Protein AF-A0A958NIM9-F1 (afdb_monomer)

Structure (mmCIF, N/CA/C/O backbone):
data_AF-A0A958NIM9-F1
#
_entry.id   AF-A0A958NIM9-F1
#
loop_
_atom_site.group_PDB
_atom_site.id
_atom_site.type_symbol
_atom_site.label_atom_id
_atom_site.label_alt_id
_atom_site.label_comp_id
_atom_site.label_asym_id
_atom_site.label_entity_id
_atom_site.label_seq_id
_atom_site.pdbx_PDB_ins_code
_atom_site.Cartn_x
_atom_site.Cartn_y
_atom_site.Cartn_z
_atom_site.occupancy
_atom_site.B_iso_or_equiv
_atom_site.auth_seq_id
_atom_site.auth_comp_id
_atom_site.auth_asym_id
_atom_site.auth_atom_id
_atom_site.pdbx_PDB_model_num
ATOM 1 N N . LEU A 1 1 ? 22.869 5.724 -4.498 1.00 51.84 1 LEU A N 1
ATOM 2 C CA . LEU A 1 1 ? 21.400 5.532 -4.401 1.00 51.84 1 LEU A CA 1
ATOM 3 C C . LEU A 1 1 ? 20.891 4.402 -5.310 1.00 51.84 1 LEU A C 1
ATOM 5 O O . LEU A 1 1 ? 20.000 3.691 -4.871 1.00 51.84 1 LEU A O 1
ATOM 9 N N . GLU A 1 2 ? 21.502 4.141 -6.477 1.00 41.25 2 GLU A N 1
ATOM 10 C CA . GLU A 1 2 ? 21.162 2.993 -7.358 1.00 41.25 2 GLU A CA 1
ATOM 11 C C . GLU A 1 2 ? 21.352 1.601 -6.729 1.00 41.25 2 GLU A C 1
ATOM 13 O O . GLU A 1 2 ? 20.559 0.705 -6.970 1.00 41.25 2 GLU A O 1
ATOM 18 N N . LYS A 1 3 ? 22.343 1.402 -5.852 1.00 47.78 3 LYS A N 1
ATOM 19 C CA . LYS A 1 3 ? 22.680 0.065 -5.314 1.00 47.78 3 LYS A CA 1
ATOM 20 C C . LYS A 1 3 ? 21.637 -0.597 -4.392 1.00 47.78 3 LYS A C 1
ATOM 22 O O . LYS A 1 3 ? 21.876 -1.714 -3.949 1.00 47.78 3 LYS A O 1
ATOM 27 N N . ARG A 1 4 ? 20.529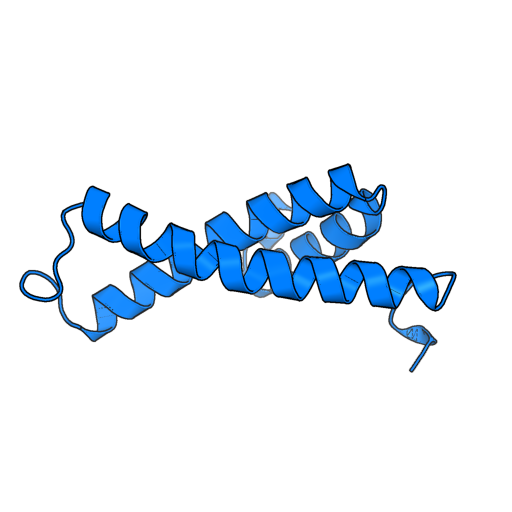 0.070 -4.032 1.00 54.53 4 ARG A N 1
ATOM 28 C CA . ARG A 1 4 ? 19.513 -0.493 -3.109 1.00 54.53 4 ARG A CA 1
ATOM 29 C C . ARG A 1 4 ? 18.241 -1.001 -3.788 1.00 54.53 4 ARG A C 1
ATOM 31 O O . ARG A 1 4 ? 17.450 -1.657 -3.114 1.00 54.53 4 ARG A O 1
ATOM 38 N N . TRP A 1 5 ? 18.042 -0.696 -5.065 1.00 55.44 5 TRP A N 1
ATOM 39 C CA . TRP A 1 5 ? 16.840 -1.063 -5.804 1.00 55.44 5 TRP A CA 1
ATOM 40 C C . TRP A 1 5 ? 17.285 -1.763 -7.086 1.00 55.44 5 TRP A C 1
ATOM 42 O O . TRP A 1 5 ? 17.958 -1.147 -7.904 1.00 55.44 5 TRP A O 1
ATOM 52 N N . GLU A 1 6 ? 16.941 -3.043 -7.253 1.00 55.75 6 GLU A N 1
ATOM 53 C CA . GLU A 1 6 ? 17.205 -3.817 -8.480 1.00 55.75 6 GLU A CA 1
ATOM 54 C C . GLU A 1 6 ? 16.275 -3.368 -9.622 1.00 55.75 6 GLU A C 1
ATOM 56 O O . GLU A 1 6 ? 15.515 -4.153 -10.180 1.00 55.75 6 GLU A O 1
ATOM 61 N N . LEU A 1 7 ? 16.270 -2.073 -9.934 1.00 60.09 7 LEU A N 1
ATOM 62 C CA . LEU A 1 7 ? 15.505 -1.505 -11.038 1.00 60.09 7 LEU A CA 1
ATOM 63 C C . LEU A 1 7 ? 16.487 -1.188 -12.158 1.00 60.09 7 LEU A C 1
ATOM 65 O O . LEU A 1 7 ? 17.426 -0.412 -11.980 1.00 60.09 7 LEU A O 1
ATOM 69 N N . LYS A 1 8 ? 16.290 -1.839 -13.301 1.00 59.28 8 LYS A N 1
ATOM 70 C CA . LYS A 1 8 ? 17.222 -1.850 -14.430 1.00 59.28 8 LYS A CA 1
ATOM 71 C C . LYS A 1 8 ? 17.157 -0.533 -15.213 1.00 59.28 8 LYS A C 1
ATOM 73 O O . LYS A 1 8 ? 18.142 -0.153 -15.842 1.00 59.28 8 LYS A O 1
ATOM 78 N N . TYR A 1 9 ? 16.029 0.186 -15.142 1.00 69.19 9 TYR A N 1
ATOM 79 C CA . TYR A 1 9 ? 15.809 1.446 -15.860 1.00 69.19 9 TYR A CA 1
ATOM 80 C C . TYR A 1 9 ? 15.057 2.514 -15.047 1.00 69.19 9 TYR A C 1
ATOM 82 O O . TYR A 1 9 ? 14.129 2.231 -14.290 1.00 69.19 9 TYR A O 1
ATOM 90 N N . ARG A 1 10 ? 15.366 3.796 -15.301 1.00 73.75 10 ARG A N 1
ATOM 91 C CA . ARG A 1 10 ? 14.694 4.962 -14.679 1.00 73.75 10 ARG A CA 1
ATOM 92 C C . ARG A 1 10 ? 13.173 4.995 -14.911 1.00 73.75 10 ARG A C 1
ATOM 94 O O . ARG A 1 10 ? 12.435 5.461 -14.049 1.00 73.75 10 ARG A O 1
ATOM 101 N N . TRP A 1 11 ? 12.698 4.448 -16.030 1.00 72.50 11 TRP A N 1
ATOM 102 C CA . TRP A 1 11 ? 11.270 4.319 -16.351 1.00 72.50 11 TRP A CA 1
ATOM 103 C C . TRP A 1 11 ? 10.527 3.304 -15.469 1.00 72.50 11 TRP A C 1
ATOM 105 O O . TRP A 1 11 ? 9.314 3.405 -15.290 1.00 72.50 11 TRP A O 1
ATOM 115 N N . GLU A 1 12 ? 11.228 2.326 -14.892 1.00 76.44 12 GLU A N 1
ATOM 116 C CA . GLU A 1 12 ? 10.638 1.375 -13.942 1.00 76.44 12 GLU A CA 1
ATOM 117 C C . GLU A 1 12 ? 10.353 2.050 -12.602 1.00 76.44 12 GLU A C 1
ATOM 119 O O . GLU A 1 12 ? 9.277 1.854 -12.045 1.00 76.44 12 GLU A O 1
ATOM 124 N N . MET A 1 13 ? 11.244 2.937 -12.143 1.00 80.25 13 MET A N 1
ATOM 125 C CA . MET A 1 13 ? 11.011 3.736 -10.935 1.00 80.25 13 MET A CA 1
ATOM 126 C C . MET A 1 13 ? 9.749 4.597 -11.043 1.00 80.25 13 MET A C 1
ATOM 128 O O . MET A 1 13 ? 8.957 4.624 -10.107 1.00 80.25 13 MET A O 1
ATOM 132 N N . ILE A 1 14 ? 9.523 5.264 -12.181 1.00 84.88 14 ILE A N 1
ATOM 133 C CA . ILE A 1 14 ? 8.328 6.103 -12.380 1.00 84.88 14 ILE A CA 1
ATOM 134 C C . ILE A 1 14 ? 7.052 5.260 -12.271 1.00 84.88 14 ILE A C 1
ATOM 136 O O . ILE A 1 14 ? 6.130 5.633 -11.549 1.00 84.88 14 ILE A O 1
ATOM 140 N N . ARG A 1 15 ? 7.016 4.090 -12.924 1.00 83.81 15 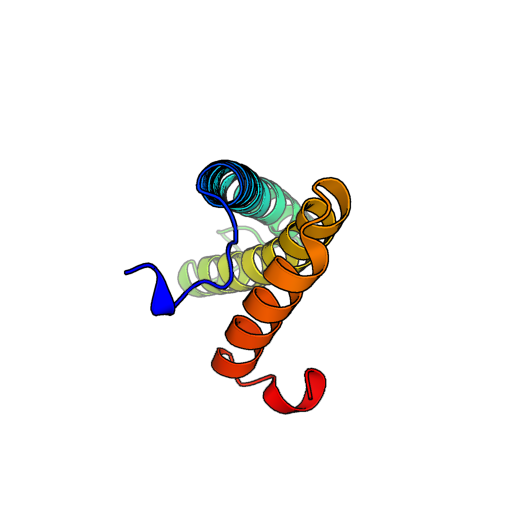ARG A N 1
ATOM 141 C CA . ARG A 1 15 ? 5.881 3.156 -12.821 1.00 83.81 15 ARG A CA 1
ATOM 142 C C . ARG A 1 15 ? 5.648 2.708 -11.382 1.00 83.81 15 ARG A C 1
ATOM 144 O O . ARG A 1 15 ? 4.513 2.721 -10.918 1.00 83.81 15 ARG A O 1
ATOM 151 N N . VAL A 1 16 ? 6.719 2.370 -10.667 1.00 85.12 16 VAL A N 1
ATOM 152 C CA . VAL A 1 16 ? 6.647 1.967 -9.260 1.00 85.12 16 VAL A CA 1
ATOM 153 C C . VAL A 1 16 ? 6.066 3.082 -8.387 1.00 85.12 16 VAL A C 1
ATOM 155 O O . VAL A 1 16 ? 5.180 2.819 -7.578 1.00 85.12 16 VAL A O 1
ATOM 158 N N . PHE A 1 17 ? 6.493 4.332 -8.578 1.00 87.69 17 PHE A N 1
ATOM 159 C CA . PHE A 1 17 ? 5.940 5.468 -7.837 1.00 87.69 17 PHE A CA 1
ATOM 160 C C . PHE A 1 17 ? 4.461 5.715 -8.138 1.00 87.69 17 PHE A C 1
ATOM 162 O O . PHE A 1 17 ? 3.698 5.979 -7.210 1.00 87.69 17 PHE A O 1
ATOM 169 N N . ILE A 1 18 ? 4.038 5.583 -9.398 1.00 89.19 18 ILE A N 1
ATOM 170 C CA . ILE A 1 18 ? 2.621 5.689 -9.774 1.00 89.19 18 ILE A CA 1
ATOM 171 C C . ILE A 1 18 ? 1.808 4.595 -9.076 1.00 89.19 18 ILE A C 1
ATOM 173 O O . ILE A 1 18 ? 0.789 4.893 -8.456 1.00 89.19 18 ILE A O 1
ATOM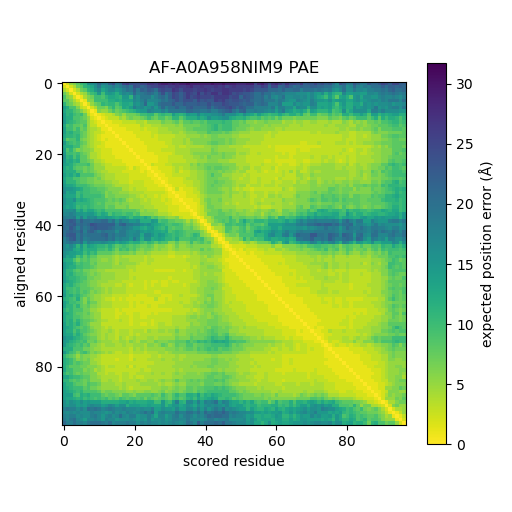 177 N N . VAL A 1 19 ? 2.282 3.345 -9.105 1.00 89.44 19 VAL A N 1
ATOM 178 C CA . VAL A 1 19 ? 1.632 2.235 -8.394 1.00 89.44 19 VAL A CA 1
ATOM 179 C C . VAL A 1 19 ? 1.545 2.529 -6.900 1.00 89.44 19 VAL A C 1
ATOM 181 O O . VAL A 1 19 ? 0.485 2.340 -6.309 1.00 89.44 19 VAL A O 1
ATOM 184 N N . PHE A 1 20 ? 2.604 3.048 -6.278 1.00 90.00 20 PHE A N 1
ATOM 185 C CA . PHE A 1 20 ? 2.573 3.402 -4.859 1.00 90.00 20 PHE A CA 1
ATOM 186 C C . PHE A 1 20 ? 1.582 4.520 -4.537 1.00 90.00 20 PHE A C 1
ATOM 188 O O . PHE A 1 20 ? 0.874 4.425 -3.534 1.00 90.00 20 PHE A O 1
ATOM 195 N N . ALA A 1 21 ? 1.486 5.542 -5.386 1.00 91.25 21 ALA A N 1
ATOM 196 C CA . ALA A 1 21 ? 0.506 6.609 -5.218 1.00 91.25 21 ALA A CA 1
ATOM 197 C C . ALA A 1 21 ? -0.928 6.062 -5.315 1.00 91.25 21 ALA A C 1
ATOM 199 O O . ALA A 1 21 ? -1.744 6.297 -4.425 1.00 91.25 21 ALA A O 1
ATOM 200 N N . VAL A 1 22 ? -1.214 5.255 -6.343 1.00 91.06 22 VAL A N 1
ATOM 201 C CA . VAL A 1 22 ? -2.547 4.670 -6.560 1.00 91.06 22 VAL A CA 1
ATOM 202 C C . VAL A 1 22 ? -2.921 3.698 -5.440 1.00 91.06 22 VAL A C 1
ATOM 204 O O . VAL A 1 22 ? -4.017 3.792 -4.889 1.00 91.06 22 VAL A O 1
ATOM 207 N N . THR A 1 23 ? -2.022 2.787 -5.064 1.00 90.75 23 THR A N 1
ATOM 208 C CA . THR A 1 23 ? -2.276 1.798 -4.002 1.00 90.75 23 THR A CA 1
ATOM 209 C C . THR A 1 23 ? -2.425 2.445 -2.629 1.00 90.75 23 THR A C 1
ATOM 211 O O . THR A 1 23 ? -3.314 2.051 -1.876 1.00 90.75 23 THR A O 1
ATOM 214 N N . GLY A 1 24 ? -1.626 3.472 -2.321 1.00 87.19 24 GLY A N 1
ATOM 215 C CA . GLY A 1 24 ? -1.721 4.230 -1.072 1.00 87.19 24 GLY A CA 1
ATOM 216 C C . GLY A 1 24 ? -3.033 5.006 -0.939 1.00 87.19 24 GLY A C 1
ATOM 217 O O . GLY A 1 24 ? -3.669 4.970 0.112 1.00 87.19 24 GLY A O 1
ATOM 218 N N . SER A 1 25 ? -3.490 5.669 -2.005 1.00 89.69 25 SER A N 1
ATOM 219 C CA . SER A 1 25 ? -4.792 6.349 -1.991 1.00 89.69 25 SER A CA 1
ATOM 220 C C . SER A 1 25 ? -5.961 5.358 -1.946 1.00 89.69 25 SER A C 1
ATOM 222 O O . SER A 1 25 ? -6.930 5.574 -1.216 1.00 89.69 25 SER A O 1
ATOM 224 N N . SER A 1 26 ? -5.859 4.249 -2.683 1.00 90.69 26 SER A N 1
ATOM 225 C CA . SER A 1 26 ? -6.922 3.239 -2.768 1.00 90.69 26 SER A CA 1
ATOM 226 C C . SER A 1 26 ? -7.125 2.490 -1.451 1.00 90.69 26 SER A C 1
ATOM 228 O O . SER A 1 26 ? -8.266 2.249 -1.061 1.00 90.69 26 SER A O 1
ATOM 230 N N . SER A 1 27 ? -6.054 2.168 -0.717 1.00 88.31 27 SER A N 1
ATOM 231 C CA . SER A 1 27 ? -6.168 1.462 0.568 1.00 88.31 27 SER A CA 1
ATOM 232 C C . SER A 1 27 ? -6.934 2.276 1.618 1.00 88.31 27 SER A C 1
ATOM 234 O O . SER A 1 27 ? -7.763 1.728 2.345 1.00 88.31 27 SER A O 1
ATOM 236 N N . LEU A 1 28 ? -6.742 3.599 1.647 1.00 86.81 28 LEU A N 1
ATOM 237 C CA . LEU A 1 28 ? -7.499 4.508 2.516 1.00 86.81 28 LEU A CA 1
ATOM 238 C C . LEU A 1 28 ? -8.971 4.610 2.104 1.00 86.81 28 LEU A C 1
ATOM 240 O O . LEU A 1 28 ? -9.851 4.687 2.968 1.00 86.81 28 LEU A O 1
ATOM 244 N N . TYR A 1 29 ? -9.236 4.610 0.795 1.00 88.44 29 TYR A N 1
ATOM 245 C CA . TYR A 1 29 ? -10.595 4.647 0.262 1.00 88.44 29 TYR A CA 1
ATOM 246 C C . TYR A 1 29 ? -11.368 3.367 0.593 1.00 88.44 29 TYR A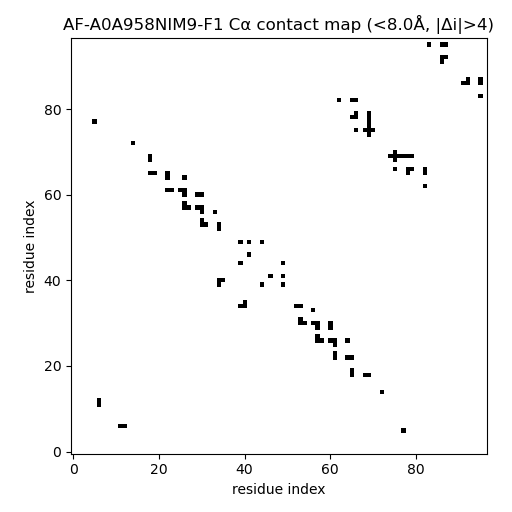 C 1
ATOM 248 O O . TYR A 1 29 ? -12.542 3.454 0.936 1.00 88.44 29 TYR A O 1
ATOM 256 N N . ILE A 1 30 ? -10.706 2.204 0.574 1.00 86.62 30 ILE A N 1
ATOM 257 C CA . ILE A 1 30 ? -11.295 0.902 0.932 1.00 86.62 30 ILE A CA 1
ATOM 258 C C . ILE A 1 30 ? -11.421 0.728 2.454 1.00 86.62 30 ILE A C 1
ATOM 260 O O . ILE A 1 30 ? -12.399 0.156 2.930 1.00 86.62 30 ILE A O 1
ATOM 264 N N . GLY A 1 31 ? -10.491 1.259 3.252 1.00 84.62 31 GLY A N 1
ATOM 265 C CA . GLY A 1 31 ? -10.538 1.098 4.710 1.00 84.62 31 GLY A CA 1
ATOM 266 C C . GLY A 1 31 ? -11.814 1.664 5.350 1.00 84.62 31 GLY A C 1
ATOM 267 O O . GLY A 1 31 ? -12.363 1.074 6.279 1.00 84.62 31 GLY A O 1
ATOM 268 N N . ARG A 1 32 ? -12.337 2.786 4.837 1.00 82.81 32 ARG A N 1
ATOM 269 C CA . ARG A 1 32 ? -13.534 3.452 5.387 1.00 82.81 32 ARG A CA 1
ATOM 270 C C . ARG A 1 32 ? -14.820 2.625 5.232 1.00 82.81 32 ARG A C 1
ATOM 272 O O . ARG A 1 32 ? -15.500 2.432 6.241 1.00 82.81 32 ARG A O 1
ATOM 279 N N . PRO A 1 33 ? -15.188 2.139 4.029 1.00 84.44 33 PRO A N 1
ATOM 280 C CA . PRO A 1 33 ? -16.363 1.298 3.863 1.00 84.44 33 PRO A CA 1
ATOM 281 C C . PRO A 1 33 ? -16.222 -0.029 4.606 1.00 84.44 33 PRO A C 1
ATOM 283 O O . PRO A 1 33 ? -17.208 -0.466 5.181 1.00 84.44 33 PRO A O 1
ATOM 286 N N . ILE A 1 34 ? -15.028 -0.629 4.689 1.00 83.19 34 ILE A N 1
ATOM 287 C CA . ILE A 1 34 ? -14.837 -1.887 5.431 1.00 83.19 34 ILE A CA 1
ATOM 288 C C . ILE A 1 34 ? -15.167 -1.713 6.918 1.00 83.19 34 ILE A C 1
ATOM 290 O O . ILE A 1 34 ? -15.913 -2.510 7.474 1.00 83.19 34 ILE A O 1
ATOM 294 N N . ILE A 1 35 ? -14.682 -0.652 7.568 1.00 82.69 35 ILE A N 1
ATOM 295 C CA . ILE A 1 35 ? -14.998 -0.406 8.987 1.00 82.69 35 ILE A CA 1
ATOM 296 C C . ILE A 1 35 ? -16.483 -0.134 9.195 1.00 82.69 35 ILE A C 1
ATOM 298 O O . ILE A 1 35 ? -17.077 -0.621 10.156 1.00 82.69 35 ILE A O 1
ATOM 302 N N . LYS A 1 36 ? -17.096 0.610 8.269 1.00 81.81 36 LYS A N 1
ATOM 303 C CA . LYS A 1 36 ? -18.537 0.855 8.297 1.00 81.81 36 LYS A CA 1
ATOM 304 C C . LYS A 1 36 ? -19.332 -0.448 8.127 1.00 81.81 36 LYS A C 1
ATOM 306 O O . LYS A 1 36 ? -20.327 -0.627 8.818 1.00 81.81 36 LYS A O 1
ATOM 311 N N . LEU A 1 37 ? -18.884 -1.355 7.253 1.00 80.44 37 LEU A N 1
ATOM 312 C CA . LEU A 1 37 ? -19.476 -2.684 7.050 1.00 80.44 37 LEU A CA 1
ATOM 313 C C . LEU A 1 37 ? -19.321 -3.583 8.280 1.00 80.44 37 LEU A C 1
ATOM 315 O O . LEU A 1 37 ? -20.234 -4.336 8.595 1.00 80.44 37 LEU A O 1
ATOM 319 N N . LEU A 1 38 ? -18.211 -3.462 9.010 1.00 78.25 38 LEU A N 1
ATOM 320 C CA . LEU A 1 38 ? -18.005 -4.141 10.293 1.00 78.25 38 LEU A CA 1
ATOM 321 C C . LEU A 1 38 ? -18.894 -3.582 11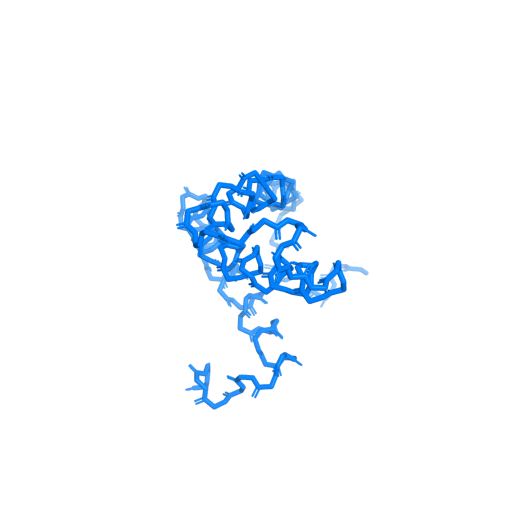.422 1.00 78.25 38 LEU A C 1
ATOM 323 O O . LEU A 1 38 ? -18.805 -4.054 12.551 1.00 78.25 38 LEU A O 1
ATOM 327 N N . GLY A 1 39 ? -19.734 -2.574 11.151 1.00 70.38 39 GLY A N 1
ATOM 328 C CA . GLY A 1 39 ? -20.622 -1.961 12.143 1.00 70.38 39 GLY A CA 1
ATOM 329 C C . GLY A 1 39 ? -19.888 -1.103 13.177 1.00 70.38 39 GLY A C 1
ATOM 330 O O . GLY A 1 39 ? -20.470 -0.701 14.183 1.00 70.38 39 GLY A O 1
ATOM 331 N N . ILE A 1 40 ? -18.609 -0.804 12.940 1.00 69.25 40 ILE A N 1
ATOM 332 C CA . ILE A 1 40 ? -17.769 -0.036 13.853 1.00 69.25 40 ILE A CA 1
ATOM 333 C C . ILE A 1 40 ? -17.994 1.455 13.580 1.00 69.25 40 ILE A C 1
ATOM 335 O O . ILE A 1 40 ? -17.477 2.031 12.620 1.00 69.25 40 ILE A O 1
ATOM 339 N N . THR A 1 41 ? -18.778 2.102 14.436 1.00 65.25 41 THR A N 1
ATOM 340 C CA . THR A 1 41 ? -18.936 3.560 14.450 1.00 65.25 41 THR A CA 1
ATOM 341 C C . THR A 1 41 ? -17.977 4.191 15.458 1.00 65.25 41 THR A C 1
ATOM 343 O O . THR A 1 41 ? -17.615 3.576 16.461 1.00 65.25 41 THR A O 1
ATOM 346 N N . LYS A 1 42 ? -17.581 5.450 15.220 1.00 62.22 42 LYS A N 1
ATOM 347 C CA . LYS A 1 42 ? -16.753 6.240 16.158 1.00 62.22 42 LYS A CA 1
ATOM 348 C C . LYS A 1 42 ? -17.389 6.405 17.547 1.00 62.22 42 LYS A C 1
ATOM 350 O O . LYS A 1 42 ? -16.715 6.824 18.475 1.00 62.22 42 LYS A O 1
ATOM 355 N N . GLU A 1 43 ? -18.681 6.116 17.650 1.00 64.38 43 GLU A N 1
ATOM 356 C CA . GLU A 1 43 ? -19.496 6.228 18.858 1.00 64.38 43 GLU A CA 1
ATOM 357 C C . GLU A 1 43 ? -19.470 4.942 19.696 1.00 64.38 43 GLU A C 1
ATOM 359 O O . GLU A 1 43 ? -19.523 5.016 20.917 1.00 64.38 43 GLU A O 1
ATOM 364 N N . ASN A 1 44 ? -19.332 3.770 19.062 1.00 66.38 44 ASN A N 1
ATOM 365 C CA . ASN A 1 44 ? -19.323 2.470 19.748 1.00 66.38 44 ASN A CA 1
ATOM 366 C C . ASN A 1 44 ? -17.921 2.001 20.160 1.00 66.38 44 ASN A C 1
ATOM 368 O O . ASN A 1 44 ? -17.780 1.057 20.934 1.00 66.38 44 ASN A O 1
ATOM 372 N N . LEU A 1 45 ? -16.873 2.623 19.622 1.00 71.25 45 LEU A N 1
ATOM 373 C CA . LEU A 1 45 ? -15.493 2.194 19.807 1.00 71.25 45 LEU A CA 1
ATOM 374 C C . LEU A 1 45 ? -14.608 3.377 20.170 1.00 71.25 45 LEU A C 1
ATOM 376 O O . LEU A 1 45 ? -14.743 4.461 19.606 1.00 71.25 45 LEU A O 1
ATOM 380 N N . ASN A 1 46 ? -13.668 3.152 21.095 1.00 80.38 46 ASN A N 1
ATOM 381 C CA . ASN A 1 46 ? -12.693 4.167 21.481 1.00 80.38 46 ASN A CA 1
ATOM 382 C C . ASN A 1 46 ? -12.009 4.726 20.212 1.00 80.38 46 ASN A C 1
ATOM 384 O O . ASN A 1 46 ? -11.531 3.927 19.395 1.00 80.38 46 ASN A O 1
ATOM 388 N N . PRO A 1 47 ? -11.927 6.060 20.034 1.00 81.81 47 PRO A N 1
ATOM 389 C CA . PRO A 1 47 ? -11.338 6.678 18.847 1.00 81.81 47 PRO A CA 1
ATOM 390 C C . PRO A 1 47 ? -9.946 6.142 18.496 1.00 81.81 47 PRO A C 1
ATOM 392 O O . PRO A 1 47 ? -9.611 6.015 17.319 1.00 81.81 47 PRO A O 1
ATOM 395 N N . ILE A 1 48 ? -9.152 5.779 19.505 1.00 84.31 48 ILE A N 1
ATOM 396 C CA . ILE A 1 48 ? -7.822 5.192 19.319 1.00 84.31 48 ILE A CA 1
ATOM 397 C C . ILE A 1 48 ? -7.936 3.805 18.675 1.00 84.31 48 ILE A C 1
ATOM 399 O O . ILE A 1 48 ? -7.260 3.526 17.686 1.00 84.31 48 ILE A O 1
ATOM 403 N N . LEU A 1 49 ? -8.823 2.947 19.188 1.00 84.56 49 LEU A N 1
ATOM 404 C CA . LEU A 1 49 ? -8.997 1.587 18.674 1.00 84.56 49 LEU A CA 1
ATOM 405 C C . LEU A 1 49 ? -9.545 1.597 17.240 1.00 84.56 49 LEU A C 1
ATOM 407 O O . LEU A 1 49 ? -9.085 0.822 16.404 1.00 84.56 49 LEU A O 1
ATOM 411 N N . TYR A 1 50 ? -10.467 2.520 16.938 1.00 85.56 50 TYR A N 1
ATOM 412 C CA . TYR A 1 50 ? -10.972 2.754 15.582 1.00 85.56 50 TYR A CA 1
ATOM 413 C C . TYR A 1 50 ? -9.829 3.031 14.596 1.00 85.56 50 TYR A C 1
ATOM 415 O O . TYR A 1 50 ? -9.755 2.418 13.529 1.00 85.56 50 TYR A O 1
ATOM 423 N N . TRP A 1 51 ? -8.917 3.940 14.954 1.00 85.81 51 TRP A N 1
ATOM 424 C CA . TRP A 1 51 ? -7.785 4.295 14.098 1.00 85.81 51 TRP A CA 1
ATOM 425 C C . TRP A 1 51 ? -6.792 3.142 13.933 1.00 85.81 51 TRP A C 1
ATOM 427 O O . TRP A 1 51 ? -6.309 2.922 12.823 1.00 85.81 51 TRP A O 1
ATOM 437 N N . VAL A 1 52 ? -6.530 2.372 14.993 1.00 88.38 52 VAL A N 1
ATOM 438 C CA . VAL A 1 52 ? -5.675 1.175 14.919 1.00 88.38 52 VAL A CA 1
ATOM 439 C C . VAL A 1 52 ? -6.270 0.139 13.960 1.00 88.38 52 VAL A C 1
ATOM 441 O O . VAL A 1 52 ? -5.576 -0.316 13.052 1.00 88.38 52 VAL A O 1
ATOM 444 N N . LEU A 1 53 ? -7.561 -0.179 14.096 1.00 87.00 53 LEU A N 1
ATOM 445 C CA . LEU A 1 53 ? -8.273 -1.082 13.183 1.00 87.00 53 LEU A CA 1
ATOM 446 C C . LEU A 1 53 ? -8.246 -0.575 11.738 1.00 87.00 53 LEU A C 1
ATOM 448 O O . LEU A 1 53 ? -7.979 -1.355 10.826 1.00 87.00 53 LEU A O 1
ATOM 452 N N . PHE A 1 54 ? -8.455 0.726 11.523 1.00 87.44 54 PHE A N 1
ATOM 453 C CA . PHE A 1 54 ? -8.380 1.330 10.193 1.00 87.44 54 PHE A CA 1
ATOM 454 C C . PHE A 1 54 ? -7.018 1.176 9.541 1.00 87.44 54 PHE A C 1
ATOM 456 O O . PHE A 1 54 ? -6.944 0.810 8.367 1.00 87.44 54 PHE A O 1
ATOM 463 N N . ILE A 1 55 ? -5.948 1.404 10.297 1.00 88.12 55 ILE A N 1
ATOM 464 C CA . ILE A 1 55 ? -4.589 1.241 9.790 1.00 88.12 55 ILE A CA 1
ATOM 465 C C . ILE A 1 55 ? -4.306 -0.233 9.486 1.00 88.12 55 ILE A C 1
ATOM 467 O O . ILE A 1 55 ? -3.775 -0.523 8.419 1.00 88.12 55 ILE A O 1
ATOM 471 N N . ILE A 1 56 ? -4.695 -1.165 10.363 1.00 88.69 56 ILE A N 1
ATOM 472 C CA . ILE A 1 56 ? -4.477 -2.607 10.150 1.00 88.69 56 ILE A CA 1
ATOM 473 C C . ILE A 1 56 ? -5.222 -3.092 8.902 1.00 88.69 56 ILE A C 1
ATOM 475 O O . ILE A 1 56 ? -4.621 -3.719 8.032 1.00 88.69 56 ILE A O 1
ATOM 479 N N . ILE A 1 57 ? -6.510 -2.767 8.783 1.00 88.50 57 ILE A N 1
ATOM 480 C CA . ILE A 1 57 ? -7.330 -3.149 7.628 1.00 88.50 57 ILE A CA 1
ATOM 481 C C . ILE A 1 57 ? -6.762 -2.520 6.355 1.00 88.50 57 ILE A C 1
ATOM 483 O O . ILE A 1 57 ? -6.530 -3.221 5.372 1.00 88.50 57 ILE A O 1
ATOM 487 N N . GLY A 1 58 ? -6.483 -1.213 6.375 1.00 90.19 58 GLY A N 1
ATOM 488 C CA . GLY A 1 58 ? -5.886 -0.512 5.241 1.00 90.19 58 GLY A CA 1
ATOM 489 C C . GLY A 1 58 ? -4.553 -1.129 4.813 1.00 90.19 58 GLY A C 1
ATOM 490 O O . GLY A 1 58 ? -4.299 -1.265 3.620 1.00 90.19 58 GLY A O 1
ATOM 491 N N . LEU A 1 59 ? -3.733 -1.572 5.768 1.00 88.81 59 LEU A N 1
ATOM 492 C CA . LEU A 1 59 ? -2.457 -2.231 5.506 1.00 88.81 59 LEU A CA 1
ATOM 493 C C . LEU A 1 59 ? -2.630 -3.612 4.860 1.00 88.81 59 LEU A C 1
ATOM 495 O O . LEU A 1 59 ? -1.887 -3.938 3.936 1.00 88.81 59 LEU A O 1
ATOM 499 N N . ILE A 1 60 ? -3.624 -4.398 5.283 1.00 88.25 60 ILE A N 1
ATOM 500 C CA . ILE A 1 60 ? -3.956 -5.686 4.650 1.00 88.25 60 ILE A CA 1
ATOM 501 C C . ILE A 1 60 ? -4.398 -5.470 3.196 1.00 88.25 60 ILE A C 1
ATOM 503 O O . ILE A 1 60 ? -3.908 -6.139 2.289 1.00 88.25 60 ILE A O 1
ATOM 507 N N . PHE A 1 61 ? -5.277 -4.499 2.942 1.00 89.50 61 PHE A N 1
ATOM 508 C CA . PHE A 1 61 ? -5.691 -4.181 1.571 1.00 89.50 61 PHE A CA 1
ATOM 509 C C . PHE A 1 61 ? -4.540 -3.635 0.728 1.00 89.50 61 PHE A C 1
ATOM 511 O O . PHE A 1 61 ? -4.435 -3.955 -0.453 1.00 89.50 61 PHE A O 1
ATOM 518 N N . TYR A 1 62 ? -3.660 -2.835 1.325 1.00 89.81 62 TYR A N 1
ATOM 519 C CA . TYR A 1 62 ? -2.489 -2.299 0.646 1.00 89.81 62 TYR A CA 1
ATOM 520 C C . TYR A 1 62 ? -1.559 -3.406 0.129 1.00 89.81 62 TYR A C 1
ATOM 522 O O . TYR A 1 62 ? -1.098 -3.314 -1.006 1.00 89.81 62 TYR A O 1
ATOM 530 N N . GLN A 1 63 ? -1.348 -4.465 0.914 1.00 89.25 63 GLN A N 1
ATOM 531 C CA . GLN A 1 63 ? -0.605 -5.659 0.494 1.00 89.25 63 GLN A CA 1
ATOM 532 C C . GLN A 1 63 ? -1.222 -6.298 -0.762 1.00 89.25 63 GLN A C 1
ATOM 534 O O . GLN A 1 63 ? -0.600 -6.338 -1.825 1.00 89.25 63 GLN A O 1
ATOM 539 N N . ILE A 1 64 ? -2.515 -6.635 -0.705 1.00 90.19 64 ILE A N 1
ATOM 540 C CA . ILE A 1 64 ? -3.245 -7.238 -1.836 1.00 90.19 64 ILE A CA 1
ATOM 541 C C . ILE A 1 64 ? -3.166 -6.358 -3.095 1.00 90.19 64 ILE A C 1
ATOM 543 O O . ILE A 1 64 ? -2.933 -6.850 -4.205 1.00 90.19 64 ILE A O 1
ATOM 547 N N . LEU A 1 65 ? -3.337 -5.043 -2.934 1.00 90.56 65 LEU A N 1
ATOM 548 C CA . LEU A 1 65 ? -3.260 -4.095 -4.041 1.00 90.56 65 LEU A CA 1
ATOM 549 C C . LEU A 1 65 ? -1.851 -4.045 -4.642 1.00 90.56 65 LEU A C 1
ATOM 551 O O . LEU A 1 65 ? -1.725 -4.095 -5.864 1.00 90.56 65 LEU A O 1
ATOM 555 N N . LEU A 1 66 ? -0.794 -3.982 -3.827 1.00 90.44 66 LEU A N 1
ATOM 556 C CA . LEU A 1 66 ? 0.585 -3.959 -4.326 1.00 90.44 66 LEU A CA 1
ATOM 557 C C . LEU A 1 66 ? 0.911 -5.184 -5.180 1.00 90.44 66 LEU A C 1
ATOM 559 O O . LEU A 1 66 ? 1.505 -5.033 -6.249 1.00 90.44 66 LEU A O 1
ATOM 563 N N . VAL A 1 67 ? 0.492 -6.374 -4.751 1.00 89.94 67 VAL A N 1
ATOM 564 C CA . VAL A 1 67 ? 0.691 -7.612 -5.518 1.00 89.94 67 VAL A CA 1
ATOM 565 C C . VAL A 1 67 ? -0.088 -7.572 -6.830 1.00 89.94 67 VAL A C 1
ATOM 567 O O . VAL A 1 67 ? 0.464 -7.878 -7.889 1.00 89.94 67 VAL A O 1
ATOM 570 N N . THR A 1 68 ? -1.345 -7.125 -6.777 1.00 90.50 68 THR A N 1
ATOM 571 C CA . THR A 1 68 ? -2.226 -7.023 -7.951 1.00 90.50 68 THR A CA 1
ATOM 572 C C . THR A 1 68 ? -1.664 -6.055 -8.990 1.00 90.50 68 THR A C 1
ATOM 574 O O . THR A 1 68 ? -1.524 -6.404 -10.161 1.00 90.50 68 THR A O 1
ATOM 577 N N . PHE A 1 69 ? -1.277 -4.845 -8.581 1.00 89.12 69 PHE A N 1
ATOM 578 C CA . PHE A 1 69 ? -0.679 -3.872 -9.492 1.00 89.12 69 PHE A CA 1
ATOM 579 C C . PHE A 1 69 ? 0.717 -4.299 -9.955 1.00 89.12 69 PHE A C 1
ATOM 581 O O . PHE A 1 69 ? 1.063 -4.098 -11.118 1.00 89.12 69 PHE A O 1
ATOM 588 N N . GLY A 1 70 ? 1.507 -4.942 -9.093 1.00 88.25 70 GLY A N 1
ATOM 589 C CA . GLY A 1 70 ? 2.784 -5.528 -9.489 1.00 88.25 70 GLY A CA 1
ATOM 590 C C . GLY A 1 70 ? 2.622 -6.555 -10.608 1.00 88.25 70 GLY A C 1
ATOM 591 O O . GLY A 1 70 ? 3.390 -6.530 -11.572 1.00 88.25 70 GLY A O 1
ATOM 592 N N . TRP A 1 71 ? 1.590 -7.395 -10.527 1.00 88.88 71 TRP A N 1
ATOM 593 C CA . TRP A 1 71 ? 1.215 -8.320 -11.595 1.00 88.88 71 TRP A CA 1
ATOM 594 C C . TRP A 1 71 ? 0.767 -7.587 -12.870 1.00 88.88 71 TRP A C 1
ATOM 596 O O . TRP A 1 71 ? 1.321 -7.855 -13.936 1.00 88.88 71 TRP A O 1
ATOM 606 N N . LEU A 1 72 ? -0.129 -6.597 -12.764 1.00 88.00 72 LEU A N 1
ATOM 607 C CA . LEU A 1 72 ? -0.634 -5.829 -13.916 1.00 88.00 72 LEU A CA 1
ATOM 608 C C . LEU A 1 72 ? 0.468 -5.103 -14.705 1.00 88.00 72 LEU A C 1
ATOM 610 O O . LEU A 1 72 ? 0.412 -5.036 -15.930 1.00 88.00 72 LEU A O 1
ATOM 614 N N . PHE A 1 73 ? 1.478 -4.561 -14.021 1.00 84.75 73 PHE A N 1
ATOM 615 C CA . PHE A 1 73 ? 2.563 -3.800 -14.653 1.00 84.75 73 PHE A CA 1
ATOM 616 C C . PHE A 1 73 ? 3.796 -4.647 -15.013 1.00 84.75 73 PHE A C 1
ATOM 618 O O . PHE A 1 73 ? 4.812 -4.091 -15.447 1.00 84.75 73 PHE A O 1
ATOM 625 N N . GLY A 1 74 ? 3.736 -5.972 -14.828 1.00 83.81 7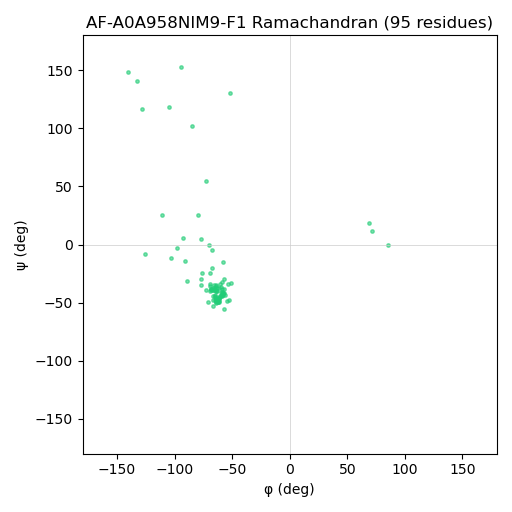4 GLY A N 1
ATOM 626 C CA . GLY A 1 74 ? 4.847 -6.888 -15.114 1.00 83.81 74 GLY A CA 1
ATOM 627 C C . GLY A 1 74 ? 6.045 -6.743 -14.165 1.00 83.81 74 GLY A C 1
ATOM 628 O O . GLY A 1 74 ? 7.146 -7.176 -14.486 1.00 83.81 74 GLY A O 1
ATOM 629 N N . GLN A 1 75 ? 5.844 -6.129 -12.996 1.00 85.38 75 GLN A N 1
ATOM 630 C CA . GLN A 1 75 ? 6.858 -5.896 -11.958 1.00 85.38 75 GLN A CA 1
ATOM 631 C C . GLN A 1 75 ? 6.580 -6.745 -10.702 1.00 85.38 75 GLN A C 1
ATOM 633 O O . GLN A 1 75 ? 6.989 -6.395 -9.596 1.00 85.38 75 GLN A O 1
ATOM 638 N N . PHE A 1 76 ? 5.881 -7.876 -10.858 1.00 86.62 76 PHE A N 1
ATOM 639 C CA . PHE A 1 76 ? 5.434 -8.728 -9.752 1.00 86.62 76 PHE A CA 1
ATOM 640 C C . PHE A 1 76 ? 6.578 -9.111 -8.813 1.00 86.62 76 PHE A C 1
ATOM 642 O O . PHE A 1 76 ? 6.458 -8.927 -7.611 1.00 86.62 76 PHE A O 1
ATOM 649 N N . LYS A 1 77 ? 7.717 -9.569 -9.351 1.00 84.38 77 LYS A N 1
ATOM 650 C CA . LYS A 1 77 ? 8.872 -9.987 -8.539 1.00 84.38 77 LYS A CA 1
ATOM 651 C C . LYS A 1 77 ? 9.373 -8.860 -7.631 1.00 84.38 77 LYS A C 1
ATOM 653 O O . LYS A 1 77 ? 9.658 -9.095 -6.465 1.00 84.38 77 LYS A O 1
ATOM 658 N N . PHE A 1 78 ? 9.434 -7.636 -8.149 1.00 85.94 78 PHE A N 1
ATOM 659 C CA . PHE A 1 78 ? 9.857 -6.467 -7.386 1.00 85.94 78 PHE A CA 1
ATOM 660 C C . PHE A 1 78 ? 8.897 -6.163 -6.230 1.00 85.94 78 PHE A C 1
ATOM 662 O O . PHE A 1 78 ? 9.329 -6.014 -5.086 1.00 85.94 78 PHE A O 1
ATOM 669 N N . PHE A 1 79 ? 7.593 -6.104 -6.518 1.00 88.62 79 PHE A N 1
ATOM 670 C CA . PHE A 1 79 ? 6.579 -5.818 -5.502 1.00 88.62 79 PHE A CA 1
ATOM 671 C C . PHE A 1 79 ? 6.423 -6.958 -4.496 1.00 88.62 79 PHE A C 1
ATOM 673 O O . PHE A 1 79 ? 6.237 -6.690 -3.315 1.00 88.62 79 PHE A O 1
ATOM 680 N N . TRP A 1 80 ? 6.592 -8.204 -4.932 1.00 87.00 80 TRP A N 1
ATOM 681 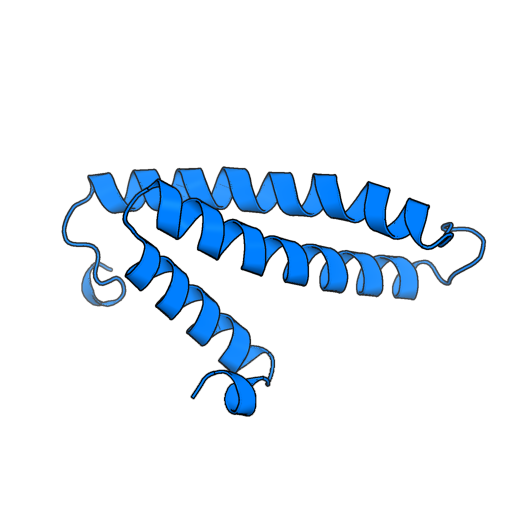C CA . TRP A 1 80 ? 6.609 -9.375 -4.065 1.00 87.00 80 TRP A CA 1
ATOM 682 C C . TRP A 1 80 ? 7.789 -9.326 -3.091 1.00 87.00 80 TRP A C 1
ATOM 684 O O . TRP A 1 80 ? 7.592 -9.435 -1.888 1.00 87.00 80 TRP A O 1
ATOM 694 N N . GLU A 1 81 ? 9.018 -9.070 -3.552 1.00 87.38 81 GLU A N 1
ATOM 695 C CA . GLU A 1 81 ? 10.159 -8.893 -2.638 1.00 87.38 81 GLU A CA 1
ATOM 696 C C . GLU A 1 81 ? 9.971 -7.699 -1.688 1.00 87.38 81 GLU A C 1
ATOM 698 O O . GLU A 1 81 ? 10.336 -7.767 -0.508 1.00 87.38 81 GLU A O 1
ATOM 703 N N . PHE A 1 82 ? 9.371 -6.609 -2.173 1.00 86.19 82 PHE A N 1
ATOM 704 C CA . PHE A 1 82 ? 9.048 -5.445 -1.352 1.00 86.19 82 PHE A CA 1
ATOM 705 C C . PHE A 1 82 ? 8.026 -5.776 -0.253 1.00 86.19 82 PHE A C 1
ATOM 707 O O . PHE A 1 82 ? 8.246 -5.443 0.916 1.00 86.19 82 PHE A O 1
ATOM 714 N N . GLU A 1 83 ? 6.944 -6.468 -0.603 1.00 87.62 83 GLU A N 1
ATOM 715 C CA . GLU A 1 83 ? 5.913 -6.914 0.331 1.00 87.62 83 GLU A CA 1
ATOM 716 C C . GLU A 1 83 ? 6.477 -7.908 1.347 1.00 87.62 83 GLU A C 1
ATOM 718 O O . GLU A 1 83 ? 6.319 -7.711 2.553 1.00 87.62 83 GLU A O 1
ATOM 723 N N . LYS A 1 84 ? 7.241 -8.909 0.898 1.00 85.44 84 LYS A N 1
ATOM 724 C CA . LYS A 1 84 ? 7.901 -9.868 1.791 1.00 85.44 84 LYS A CA 1
ATOM 725 C C . LYS A 1 84 ? 8.818 -9.174 2.794 1.00 85.44 84 LYS A C 1
ATOM 727 O O . LYS A 1 84 ? 8.828 -9.501 3.983 1.00 85.44 84 LYS A O 1
ATOM 732 N N . LYS A 1 85 ? 9.571 -8.165 2.349 1.00 85.50 85 LYS A N 1
ATOM 733 C CA . LYS A 1 85 ? 10.423 -7.347 3.223 1.00 85.50 85 LYS A CA 1
ATOM 734 C C . LYS A 1 85 ? 9.614 -6.551 4.248 1.00 85.50 85 LYS A C 1
ATOM 736 O O . LYS A 1 85 ? 10.086 -6.370 5.371 1.00 85.50 85 LYS A O 1
ATOM 741 N N . MET A 1 86 ? 8.424 -6.083 3.884 1.00 85.75 86 MET A N 1
ATOM 742 C CA . MET A 1 86 ? 7.507 -5.391 4.788 1.00 85.75 86 MET A CA 1
ATOM 743 C C . MET A 1 86 ? 6.902 -6.357 5.811 1.00 85.75 86 MET A C 1
ATOM 745 O O . MET A 1 86 ? 7.005 -6.109 7.009 1.00 85.75 86 MET A O 1
ATOM 749 N N . LEU A 1 87 ? 6.378 -7.499 5.367 1.00 85.19 87 LEU A N 1
ATOM 750 C CA . LEU A 1 87 ? 5.809 -8.540 6.226 1.00 85.19 87 LEU A CA 1
ATOM 751 C C . LEU A 1 87 ? 6.815 -9.088 7.242 1.00 85.19 87 LEU A C 1
ATOM 753 O O . LEU A 1 87 ? 6.495 -9.230 8.424 1.00 85.19 87 LEU A O 1
ATOM 757 N N . ARG A 1 88 ? 8.069 -9.303 6.823 1.00 84.06 88 ARG A N 1
ATOM 758 C CA . ARG A 1 88 ? 9.160 -9.688 7.731 1.00 84.06 88 ARG A CA 1
ATOM 759 C C . ARG A 1 88 ? 9.397 -8.656 8.844 1.00 84.06 88 ARG A C 1
ATOM 761 O O . ARG A 1 88 ? 9.757 -9.051 9.948 1.00 84.06 88 ARG A O 1
ATOM 768 N N . ARG A 1 89 ? 9.178 -7.357 8.590 1.00 80.75 89 ARG A N 1
ATOM 769 C CA . ARG A 1 89 ? 9.301 -6.285 9.605 1.00 80.75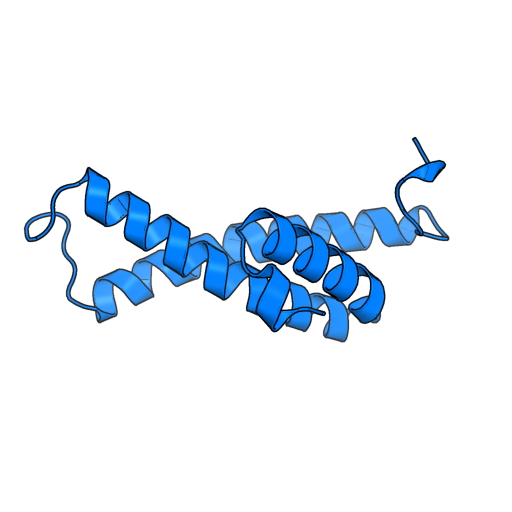 89 ARG A CA 1
ATOM 770 C C . ARG A 1 89 ? 8.113 -6.224 10.559 1.00 80.75 89 ARG A C 1
ATOM 772 O O . ARG A 1 89 ? 8.303 -5.863 11.712 1.00 80.75 89 ARG A O 1
ATOM 779 N N . PHE A 1 90 ? 6.927 -6.614 10.102 1.00 77.19 90 PHE A N 1
ATOM 780 C CA . PHE A 1 90 ? 5.738 -6.756 10.947 1.00 77.19 90 PHE A CA 1
ATOM 781 C C . PHE A 1 90 ? 5.743 -8.043 11.795 1.00 77.19 90 PHE A C 1
ATOM 783 O O . PHE A 1 90 ? 4.772 -8.321 12.488 1.00 77.19 90 PHE A O 1
ATOM 790 N N . GLY A 1 91 ? 6.827 -8.830 11.770 1.00 72.06 91 GLY A N 1
ATOM 791 C CA . GLY A 1 91 ? 6.970 -10.045 12.580 1.00 72.06 91 GLY A CA 1
ATOM 792 C C . GLY A 1 91 ? 6.357 -11.301 11.953 1.00 72.06 91 GLY A C 1
ATOM 793 O O . GLY A 1 91 ? 6.509 -12.391 12.497 1.00 72.06 91 GLY A O 1
ATOM 794 N N . LEU A 1 92 ? 5.758 -11.200 10.762 1.00 71.62 92 LEU A N 1
ATOM 795 C CA . LEU A 1 92 ? 5.159 -12.318 10.014 1.00 71.62 92 LEU A CA 1
ATOM 796 C C . LEU A 1 92 ? 6.199 -13.158 9.254 1.00 71.62 92 LEU A C 1
ATOM 798 O O . LEU A 1 92 ? 5.886 -13.817 8.266 1.00 71.62 92 LEU A O 1
ATOM 802 N N . LYS A 1 93 ? 7.452 -13.167 9.726 1.00 61.59 93 LYS A N 1
ATOM 803 C CA . LYS A 1 93 ? 8.580 -13.851 9.077 1.00 61.59 93 LYS A CA 1
ATOM 804 C C . LYS A 1 93 ? 8.290 -15.335 8.805 1.00 61.59 93 LYS A C 1
ATOM 806 O O . LYS A 1 93 ? 8.677 -15.839 7.763 1.00 61.59 93 LYS A O 1
ATOM 811 N N . ARG A 1 94 ? 7.532 -15.997 9.688 1.00 63.84 94 ARG A N 1
ATOM 812 C CA . ARG A 1 94 ? 7.175 -17.423 9.590 1.00 63.84 94 ARG A CA 1
ATOM 813 C C . ARG A 1 94 ? 6.248 -17.779 8.415 1.00 63.84 94 ARG A C 1
ATOM 815 O O . ARG A 1 94 ? 6.202 -18.941 8.045 1.00 63.84 94 ARG A O 1
ATOM 822 N N . PHE A 1 95 ? 5.515 -16.819 7.849 1.00 60.22 95 PHE A N 1
ATOM 823 C CA . PHE A 1 95 ? 4.565 -17.062 6.750 1.00 60.22 95 PHE A CA 1
ATOM 824 C C . PHE A 1 95 ? 5.137 -16.737 5.363 1.00 60.22 95 PHE A C 1
ATOM 826 O O . PHE A 1 95 ? 4.440 -16.888 4.366 1.00 60.22 95 PHE A O 1
ATOM 833 N N . VAL A 1 96 ? 6.370 -16.227 5.305 1.00 59.41 96 VAL A N 1
ATOM 834 C CA . VAL A 1 96 ? 6.931 -15.564 4.117 1.00 59.41 96 VAL A CA 1
ATOM 835 C C . VAL A 1 96 ? 8.271 -16.173 3.666 1.00 59.41 96 VAL A C 1
ATOM 837 O O . VAL A 1 96 ? 8.789 -15.795 2.613 1.00 59.41 96 VAL A O 1
ATOM 840 N N . ASP A 1 97 ? 8.836 -17.085 4.463 1.00 54.56 97 ASP A N 1
ATOM 841 C CA . ASP A 1 97 ? 10.029 -17.879 4.129 1.00 54.56 97 ASP A CA 1
ATOM 842 C C . ASP A 1 97 ? 9.668 -19.159 3.361 1.00 54.56 97 ASP A C 1
ATOM 844 O O . ASP A 1 97 ? 8.646 -19.793 3.712 1.00 54.56 97 ASP A O 1
#

pLDDT: mean 80.14, std 11.76, range [41.25, 91.25]

Radius of gyration: 15.87 Å; Cα contacts (8 Å, |Δi|>4): 59; chains: 1; bounding box: 43×25×38 Å

Secondary structure (DSSP, 8-state):
-GGGS--SSHHHHHHHHHHHHHHHHHHHHHHHHHHHHTT--TTTS-HHHHHHHHHHHHHHHHHHHHHHHHHHTT-HHHHHHHHHHHHHHTTGGGGT-

Foldseek 3Di:
DVPPAPDPDPVVVVLVVVLVVVLLVVLLVVLVVVCVVVVNDCVVDPVVVSVVSSVVSSVVSSLVSLCVSCVVVVNNVRSLVVSLVVCVVVVVVVVRD

Mean predicted 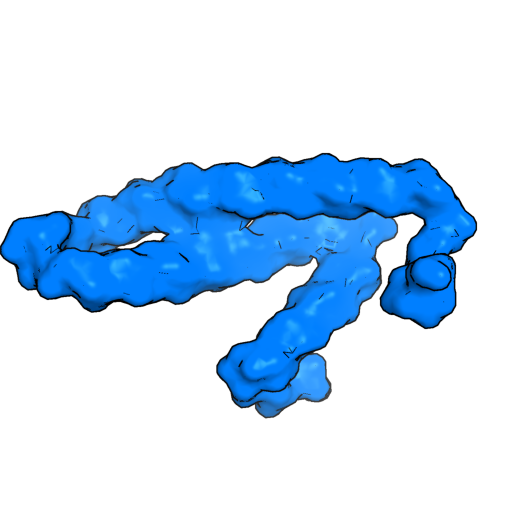aligned error: 7.61 Å

Solvent-accessible surface area (backbone atoms only — not comparable to full-atom values): 5526 Å² total; per-residue (Å²): 125,68,91,82,51,101,61,94,46,78,70,53,54,54,53,50,52,52,50,50,53,52,34,57,54,47,18,58,62,51,26,55,58,51,40,53,72,70,67,59,44,79,84,82,38,59,68,66,58,52,52,52,52,39,52,54,51,19,51,56,47,31,53,58,41,44,47,52,51,15,50,76,72,73,41,34,69,62,37,46,55,51,48,48,57,49,40,44,73,74,66,47,42,87,81,69,113

Sequence (97 aa):
LEKRWELKYRWEMIRVFIVFAVTGSSSLYIGRPIIKLLGITKENLNPILYWVLFIIIGLIFYQILLVTFGWLFGQFKFFWEFEKKMLRRFGLKRFVD